Protein AF-A0A7Y6CTN1-F1 (afdb_monomer_lite)

Radius of gyration: 23.92 Å; chains: 1; bounding box: 42×38×55 Å

pLDDT: mean 74.75, std 12.83, range [43.69, 93.44]

Foldseek 3Di:
DDDDPPPPDPDDDPVRVCCVVPNDDDVDDDDDDDDPDPPDQPPPVVDPVSVVVVVVVVVLVVDPPRDPPVPDDD

Structure (mmCIF, N/CA/C/O backbone):
data_AF-A0A7Y6CTN1-F1
#
_entry.id   AF-A0A7Y6CTN1-F1
#
loop_
_atom_site.group_PDB
_atom_site.id
_atom_site.type_symbol
_atom_site.label_atom_id
_atom_site.label_alt_id
_atom_site.label_comp_id
_atom_site.label_asym_id
_atom_site.label_entity_id
_atom_site.label_seq_id
_atom_site.pdbx_PDB_ins_code
_atom_site.Cartn_x
_atom_site.Cartn_y
_atom_site.Cartn_z
_atom_site.occupancy
_atom_site.B_iso_or_equiv
_atom_site.auth_seq_id
_atom_site.auth_comp_id
_atom_site.auth_asym_id
_atom_site.auth_atom_id
_atom_site.pdbx_PDB_model_num
ATOM 1 N N . MET A 1 1 ? -24.741 -26.678 -29.811 1.00 44.19 1 MET A N 1
ATOM 2 C CA . MET A 1 1 ? -23.820 -25.529 -29.980 1.00 44.19 1 MET A CA 1
ATOM 3 C C . MET A 1 1 ? -22.470 -25.890 -29.368 1.00 44.19 1 MET A C 1
ATOM 5 O O . MET A 1 1 ? -22.443 -26.261 -28.203 1.00 44.19 1 MET A O 1
ATOM 9 N N . ARG A 1 2 ? -21.368 -25.891 -30.134 1.00 53.53 2 ARG A N 1
ATOM 10 C CA . ARG A 1 2 ? -20.029 -26.230 -29.611 1.00 53.53 2 ARG A CA 1
ATOM 11 C C . ARG A 1 2 ? -19.368 -24.964 -29.066 1.00 53.53 2 ARG A C 1
ATOM 13 O O . ARG A 1 2 ? -19.120 -24.037 -29.830 1.00 53.53 2 ARG A O 1
ATOM 20 N N . LEU A 1 3 ? -19.094 -24.925 -27.762 1.00 64.19 3 LEU A N 1
ATOM 21 C CA . LEU A 1 3 ? -18.329 -23.849 -27.135 1.00 64.19 3 LEU A CA 1
ATOM 22 C C . LEU A 1 3 ? -16.924 -23.857 -27.756 1.00 64.19 3 LEU A C 1
ATOM 24 O O . LEU A 1 3 ? -16.172 -24.819 -27.593 1.00 64.19 3 LEU A O 1
ATOM 28 N N . ARG A 1 4 ? -16.600 -22.823 -28.538 1.00 63.28 4 ARG A N 1
ATOM 29 C CA . ARG A 1 4 ? -15.272 -22.627 -29.126 1.00 63.28 4 ARG A CA 1
ATOM 30 C C . ARG A 1 4 ? -14.270 -22.648 -27.972 1.00 63.28 4 ARG A C 1
ATOM 32 O O . ARG A 1 4 ? -14.285 -21.741 -27.141 1.00 63.28 4 ARG A O 1
ATOM 39 N N . ARG A 1 5 ? -13.450 -23.705 -27.874 1.00 64.50 5 ARG A N 1
ATOM 40 C CA . ARG A 1 5 ? -12.349 -23.759 -26.903 1.00 64.50 5 ARG A CA 1
ATOM 41 C C . ARG A 1 5 ? -11.526 -22.504 -27.142 1.00 64.50 5 ARG A C 1
ATOM 43 O O . ARG A 1 5 ? -11.002 -22.325 -28.240 1.00 64.50 5 ARG A O 1
ATOM 50 N N . ARG A 1 6 ? -11.477 -21.610 -26.152 1.00 65.06 6 ARG A N 1
ATOM 51 C CA . ARG 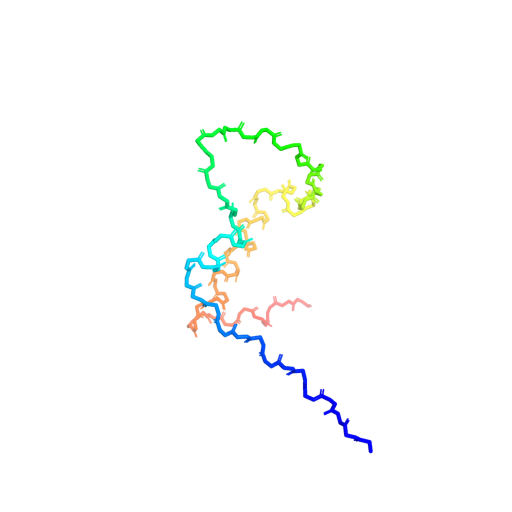A 1 6 ? -10.499 -20.524 -26.152 1.00 65.06 6 ARG A CA 1
ATOM 52 C C . ARG A 1 6 ? -9.159 -21.235 -26.259 1.00 65.06 6 ARG A C 1
ATOM 54 O O . ARG A 1 6 ? -8.861 -22.063 -25.403 1.00 65.06 6 ARG A O 1
ATOM 61 N N . SER A 1 7 ? -8.440 -21.026 -27.356 1.00 67.00 7 SER A N 1
ATOM 62 C CA . SER A 1 7 ? -7.072 -21.510 -27.498 1.00 67.00 7 SER A CA 1
ATOM 63 C C . SER A 1 7 ? -6.339 -21.115 -26.221 1.00 67.00 7 SER A C 1
ATOM 65 O O . SER A 1 7 ? -6.285 -19.922 -25.912 1.00 67.00 7 SER A O 1
ATOM 67 N N . ALA A 1 8 ? -5.898 -22.103 -25.437 1.00 68.00 8 ALA A N 1
ATOM 68 C CA . ALA A 1 8 ? -5.089 -21.832 -24.262 1.00 68.00 8 ALA A CA 1
ATOM 69 C C . ALA A 1 8 ? -3.917 -20.975 -24.739 1.00 68.00 8 ALA A C 1
ATOM 71 O O . ALA A 1 8 ? -3.263 -21.323 -25.725 1.00 68.00 8 ALA A O 1
ATOM 72 N N . LEU A 1 9 ? -3.736 -19.806 -24.124 1.00 71.31 9 LEU A N 1
ATOM 73 C CA . LEU A 1 9 ? -2.572 -18.983 -24.416 1.00 71.31 9 LEU A CA 1
ATOM 74 C C . LEU A 1 9 ? -1.345 -19.859 -24.167 1.00 71.31 9 LEU A C 1
ATOM 76 O O . LEU A 1 9 ? -1.302 -20.571 -23.161 1.00 71.31 9 LEU A O 1
ATOM 80 N N . ALA A 1 10 ? -0.401 -19.856 -25.109 1.00 79.69 10 ALA A N 1
ATOM 81 C CA . ALA A 1 10 ? 0.844 -20.582 -24.923 1.00 79.69 10 ALA A CA 1
ATOM 82 C C . ALA A 1 10 ? 1.474 -20.147 -23.587 1.00 79.69 10 ALA A C 1
ATOM 84 O O . ALA A 1 10 ? 1.416 -18.951 -23.267 1.00 79.69 10 ALA A O 1
ATOM 85 N N . PRO A 1 11 ? 2.019 -21.088 -22.793 1.00 82.38 11 PRO A N 1
ATOM 86 C CA . PRO A 1 11 ? 2.727 -20.729 -21.575 1.00 82.38 11 PRO A CA 1
ATOM 87 C C . PRO A 1 11 ? 3.850 -19.752 -21.936 1.00 82.38 11 PRO A C 1
ATOM 89 O O . PRO A 1 11 ? 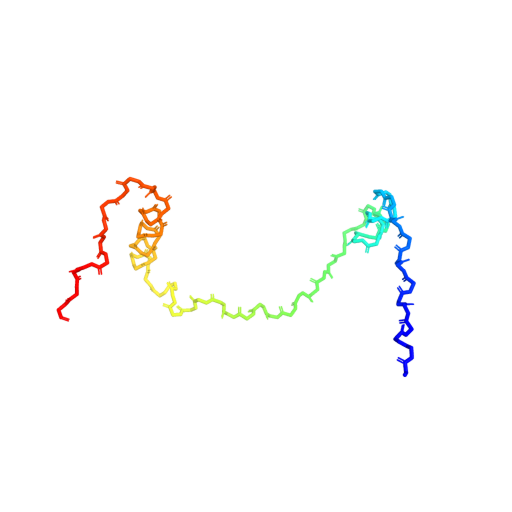4.583 -19.968 -22.899 1.00 82.38 11 PRO A O 1
ATOM 92 N N . LEU A 1 12 ? 3.922 -18.647 -21.200 1.00 86.31 12 LEU A N 1
ATOM 93 C CA . LEU A 1 12 ? 4.982 -17.655 -21.352 1.00 86.31 12 LEU A CA 1
ATOM 94 C C . LEU A 1 12 ? 6.160 -18.098 -20.496 1.00 86.31 12 LEU A C 1
ATOM 96 O O . LEU A 1 12 ? 5.959 -18.515 -19.353 1.00 86.31 12 LEU A O 1
ATOM 100 N N . ASP A 1 13 ? 7.366 -17.995 -21.041 1.00 91.69 13 ASP A N 1
ATOM 101 C CA . ASP A 1 13 ? 8.568 -18.099 -20.228 1.00 91.69 13 ASP A CA 1
ATOM 102 C C . ASP A 1 13 ? 8.736 -16.851 -19.344 1.00 91.69 13 ASP A C 1
ATOM 104 O O . ASP A 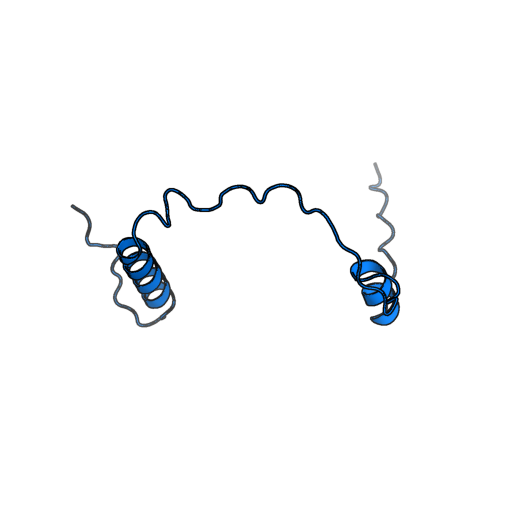1 13 ? 8.032 -15.842 -19.481 1.00 91.69 13 ASP A O 1
ATOM 108 N N . GLU A 1 14 ? 9.659 -16.943 -18.389 1.00 89.31 14 GLU A N 1
ATOM 109 C CA . GLU A 1 14 ? 9.913 -15.870 -17.430 1.00 89.31 14 GLU A CA 1
ATOM 110 C C . GLU A 1 14 ? 10.347 -14.575 -18.127 1.00 89.31 14 GLU A C 1
ATOM 112 O O . GLU A 1 14 ? 9.874 -13.499 -17.765 1.00 89.31 14 GLU A O 1
ATOM 117 N N . ALA A 1 15 ? 11.169 -14.671 -19.176 1.00 88.44 15 ALA A N 1
ATOM 118 C CA . ALA A 1 15 ? 11.635 -13.517 -19.937 1.00 88.44 15 ALA A CA 1
ATOM 119 C C . ALA A 1 15 ? 10.474 -12.773 -20.623 1.00 88.44 15 ALA A C 1
ATOM 121 O O . ALA A 1 15 ? 10.359 -11.548 -20.510 1.00 88.44 15 ALA A O 1
ATOM 122 N N . ALA A 1 16 ? 9.566 -13.498 -21.281 1.00 86.69 16 ALA A N 1
ATOM 123 C CA . ALA A 1 16 ? 8.393 -12.924 -21.931 1.00 86.69 16 ALA A CA 1
ATOM 124 C C . ALA A 1 16 ? 7.387 -12.361 -20.918 1.00 86.69 16 ALA A C 1
ATOM 126 O O . ALA A 1 16 ? 6.747 -11.339 -21.184 1.00 86.69 16 ALA A O 1
ATOM 127 N N . ALA A 1 17 ? 7.239 -12.998 -19.754 1.00 88.62 17 ALA A N 1
ATOM 128 C CA . ALA A 1 17 ? 6.422 -12.474 -18.664 1.00 88.62 17 ALA A CA 1
ATOM 129 C C . ALA A 1 17 ? 7.014 -11.174 -18.089 1.00 88.62 17 ALA A C 1
ATOM 131 O O . ALA A 1 17 ? 6.291 -10.188 -17.929 1.00 88.62 17 ALA A O 1
ATOM 132 N N . TYR A 1 18 ? 8.328 -11.144 -17.850 1.00 86.00 18 TYR A N 1
ATOM 133 C CA . TYR A 1 18 ? 9.046 -9.984 -17.326 1.00 86.00 18 TYR A CA 1
ATOM 134 C C . TYR A 1 18 ? 8.921 -8.774 -18.259 1.00 86.00 18 TYR A C 1
ATOM 136 O O . TYR A 1 18 ? 8.493 -7.703 -17.822 1.00 86.00 18 TYR A O 1
ATOM 144 N N . ALA A 1 19 ? 9.179 -8.961 -19.558 1.00 87.31 19 ALA A N 1
ATOM 145 C CA . ALA A 1 19 ? 9.057 -7.906 -20.563 1.00 87.31 19 ALA A CA 1
ATOM 146 C C . ALA A 1 19 ? 7.623 -7.357 -20.677 1.00 87.31 19 ALA A C 1
ATOM 148 O O . ALA A 1 19 ? 7.428 -6.162 -20.881 1.00 87.31 19 ALA A O 1
ATOM 149 N N . ARG A 1 20 ? 6.597 -8.202 -20.499 1.00 83.81 20 ARG A N 1
ATOM 150 C CA . ARG A 1 20 ? 5.191 -7.758 -20.496 1.00 83.81 20 ARG A CA 1
ATOM 151 C C . ARG A 1 20 ? 4.825 -6.917 -19.277 1.00 83.81 20 ARG A C 1
ATOM 153 O O . ARG A 1 20 ? 4.090 -5.945 -19.423 1.00 83.81 20 ARG A O 1
ATOM 160 N N . CYS A 1 21 ? 5.280 -7.310 -18.090 1.00 83.56 21 CYS A N 1
ATOM 161 C CA . CYS A 1 21 ? 4.914 -6.648 -16.836 1.00 83.56 21 CYS A CA 1
ATOM 162 C C . CYS A 1 21 ? 5.715 -5.369 -16.581 1.00 83.56 21 CYS A C 1
ATOM 164 O O . CYS A 1 21 ? 5.191 -4.424 -15.992 1.00 83.56 21 CYS A O 1
ATOM 166 N N . HIS A 1 22 ? 6.978 -5.345 -17.003 1.00 81.69 22 HIS A N 1
ATOM 167 C CA . HIS A 1 22 ? 7.916 -4.281 -16.654 1.00 81.69 22 HIS A CA 1
ATOM 168 C C . HIS A 1 22 ? 8.407 -3.477 -17.864 1.00 81.69 22 HIS A C 1
ATOM 170 O O . HIS A 1 22 ? 8.912 -2.372 -17.676 1.00 81.69 22 HIS A O 1
ATOM 176 N N . GLY A 1 23 ? 8.190 -3.970 -19.089 1.00 78.44 23 GLY A N 1
ATOM 177 C CA . GLY A 1 23 ? 8.756 -3.379 -20.299 1.00 78.44 23 GLY A CA 1
ATOM 178 C C . GLY A 1 23 ? 10.259 -3.622 -20.409 1.00 78.44 23 GLY A C 1
ATOM 179 O O . GLY A 1 23 ? 10.847 -4.356 -19.613 1.00 78.44 23 GLY A O 1
ATOM 180 N N . ASP A 1 24 ? 10.875 -2.997 -21.408 1.00 73.69 24 ASP A N 1
ATOM 181 C CA . ASP A 1 24 ? 12.330 -2.909 -21.485 1.00 73.69 24 ASP A CA 1
ATOM 182 C C . ASP A 1 24 ? 12.822 -1.868 -20.469 1.00 73.69 24 ASP A C 1
ATOM 184 O O . ASP A 1 24 ? 12.187 -0.820 -20.292 1.00 73.69 24 ASP A O 1
ATOM 188 N N . ARG A 1 25 ? 13.908 -2.172 -19.754 1.00 67.56 25 ARG A N 1
ATOM 189 C CA . ARG A 1 25 ? 14.455 -1.269 -18.735 1.00 67.56 25 ARG A CA 1
ATOM 190 C C . ARG A 1 25 ? 15.450 -0.330 -19.407 1.00 67.56 25 ARG A C 1
ATOM 192 O O . ARG A 1 25 ? 16.618 -0.667 -19.577 1.00 67.56 25 ARG A O 1
ATOM 199 N N . ASP A 1 26 ? 14.987 0.861 -19.757 1.00 71.38 26 ASP A N 1
ATOM 200 C CA . ASP A 1 26 ? 15.872 2.003 -19.920 1.00 71.38 26 ASP A CA 1
ATOM 201 C C . ASP A 1 26 ? 16.464 2.384 -18.546 1.00 71.38 26 ASP A C 1
ATOM 203 O O . ASP A 1 26 ? 15.801 2.269 -17.515 1.00 71.38 26 ASP A O 1
ATOM 207 N N . ASN A 1 27 ? 17.728 2.827 -18.498 1.00 72.81 27 ASN A N 1
ATOM 208 C CA . ASN A 1 27 ? 18.315 3.392 -17.265 1.00 72.81 27 ASN A CA 1
ATOM 209 C C . ASN A 1 27 ? 17.709 4.766 -16.911 1.00 72.81 27 ASN A C 1
ATOM 211 O O . ASN A 1 27 ? 18.113 5.403 -15.937 1.00 72.81 27 ASN A O 1
ATOM 215 N N . ASP A 1 28 ? 16.742 5.220 -17.702 1.00 78.00 28 ASP A N 1
ATOM 216 C CA . ASP A 1 28 ? 16.143 6.533 -17.611 1.00 78.00 28 ASP A CA 1
ATOM 217 C C . ASP A 1 28 ? 14.997 6.553 -16.592 1.00 78.00 28 ASP A C 1
ATOM 219 O O . ASP A 1 28 ? 14.096 5.711 -16.569 1.00 78.00 28 ASP A O 1
ATOM 223 N N . VAL A 1 29 ? 15.005 7.566 -15.727 1.00 74.19 29 VAL A N 1
ATOM 224 C CA . VAL A 1 29 ? 13.947 7.772 -14.734 1.00 74.19 29 VAL A CA 1
ATOM 225 C C . VAL A 1 29 ? 12.764 8.475 -15.396 1.00 74.19 29 VAL A C 1
ATOM 227 O O . VAL A 1 29 ? 12.853 9.637 -15.793 1.00 74.19 29 VAL A O 1
ATOM 230 N N . ARG A 1 30 ? 11.613 7.800 -15.464 1.00 74.62 30 ARG A N 1
ATOM 231 C CA . ARG A 1 30 ? 10.356 8.393 -15.943 1.00 74.62 30 ARG A CA 1
ATOM 232 C C . ARG A 1 30 ? 9.546 8.971 -14.785 1.00 74.62 30 ARG A C 1
ATOM 234 O O . ARG A 1 30 ? 9.113 8.246 -13.891 1.00 74.62 30 ARG A O 1
ATOM 241 N N . ILE A 1 31 ? 9.279 10.277 -14.825 1.00 81.25 31 ILE A N 1
ATOM 242 C CA . ILE A 1 31 ? 8.371 10.932 -13.873 1.00 81.25 31 ILE A CA 1
ATOM 243 C C . ILE A 1 31 ? 6.929 10.658 -14.310 1.00 81.25 31 ILE A C 1
ATOM 245 O O . ILE A 1 31 ? 6.412 11.285 -15.235 1.00 81.25 31 ILE A O 1
ATOM 249 N N . VAL A 1 32 ? 6.263 9.720 -13.637 1.00 79.00 32 VAL A N 1
ATOM 250 C CA . VAL A 1 32 ? 4.850 9.406 -13.881 1.00 79.00 32 VAL A CA 1
ATOM 251 C C . VAL A 1 32 ? 3.980 10.204 -12.914 1.00 79.00 32 VAL A C 1
ATOM 253 O O . VAL A 1 32 ? 4.050 10.016 -11.699 1.00 79.00 32 VAL A O 1
ATOM 256 N N . LYS A 1 33 ? 3.117 11.077 -13.448 1.00 81.44 33 LYS A N 1
ATOM 257 C CA . LYS A 1 33 ? 2.053 11.705 -12.654 1.00 81.44 33 LYS A CA 1
ATOM 258 C C . LYS A 1 33 ? 0.983 10.659 -12.364 1.00 81.44 33 LYS A C 1
ATOM 260 O O . LYS A 1 33 ? 0.134 10.386 -13.211 1.00 81.44 33 LYS A O 1
ATOM 265 N N . LEU A 1 34 ? 1.031 10.064 -11.173 1.00 78.81 34 LEU A N 1
ATOM 266 C CA . LEU A 1 34 ? -0.089 9.261 -10.701 1.00 78.81 34 LEU A CA 1
ATOM 267 C C . LEU A 1 34 ? -1.313 10.164 -10.489 1.00 78.81 34 LEU A C 1
ATOM 269 O O . LEU A 1 34 ? -1.164 11.276 -9.972 1.00 78.81 34 LEU A O 1
ATOM 273 N N . PRO A 1 35 ? -2.523 9.695 -10.846 1.00 80.00 35 PRO A N 1
ATOM 274 C CA . PRO A 1 35 ? -3.738 10.374 -10.428 1.00 80.00 35 PRO A CA 1
ATOM 275 C C . PRO A 1 35 ? -3.761 10.462 -8.894 1.00 80.00 35 PRO A C 1
ATOM 277 O O . PRO A 1 35 ? -3.187 9.582 -8.236 1.00 80.00 35 PRO A O 1
ATOM 280 N N . PRO A 1 36 ? -4.422 11.484 -8.318 1.00 81.56 36 PRO A N 1
ATOM 281 C CA . PRO A 1 36 ? -4.581 11.601 -6.875 1.00 81.56 36 PRO A CA 1
ATOM 282 C C . PRO A 1 36 ? -5.022 10.253 -6.312 1.00 81.56 36 PRO A C 1
ATOM 284 O O . PRO A 1 36 ? -6.053 9.705 -6.720 1.00 81.56 36 PRO A O 1
ATOM 287 N N . ARG A 1 37 ? -4.198 9.662 -5.437 1.00 71.25 37 ARG A N 1
ATOM 288 C CA . ARG A 1 37 ? -4.582 8.415 -4.775 1.00 71.25 37 ARG A CA 1
ATOM 289 C C . ARG A 1 37 ? -5.867 8.735 -4.033 1.00 71.25 37 ARG A C 1
ATOM 291 O O . ARG A 1 37 ? -5.887 9.688 -3.261 1.00 71.25 37 ARG A O 1
ATOM 298 N N . ARG A 1 38 ? -6.930 7.964 -4.295 1.00 76.19 38 ARG A N 1
ATOM 299 C CA . ARG A 1 38 ? -8.157 8.065 -3.498 1.00 76.19 38 ARG A CA 1
ATOM 300 C C . ARG A 1 38 ? -7.741 8.081 -2.026 1.00 76.19 38 ARG A C 1
ATOM 302 O O . ARG A 1 38 ? -6.941 7.198 -1.683 1.00 76.19 38 ARG A O 1
ATOM 309 N N . PRO A 1 39 ? -8.221 9.034 -1.209 1.00 70.25 39 PRO A N 1
ATOM 310 C CA . PRO A 1 39 ? -7.997 8.984 0.223 1.00 70.25 39 PRO A CA 1
ATOM 311 C C . PRO A 1 39 ? -8.539 7.639 0.683 1.00 70.25 39 PRO A C 1
ATOM 313 O O . PRO A 1 39 ? -9.734 7.358 0.615 1.00 70.25 39 PRO A O 1
ATOM 316 N N . ARG A 1 40 ? -7.623 6.725 0.985 1.00 67.25 40 ARG A N 1
ATOM 317 C CA . ARG A 1 40 ? -7.994 5.492 1.646 1.00 67.25 40 ARG A CA 1
ATOM 318 C C . ARG A 1 40 ? -7.830 5.820 3.110 1.00 67.25 40 ARG A C 1
ATOM 320 O O . ARG A 1 40 ? -6.738 6.231 3.493 1.00 67.25 40 ARG A O 1
ATOM 327 N N . TYR A 1 41 ? -8.893 5.595 3.873 1.00 66.25 41 TYR A N 1
ATOM 328 C CA . TYR A 1 41 ? -8.823 5.562 5.328 1.00 66.25 41 TYR A CA 1
ATOM 329 C C . TYR A 1 41 ? -8.715 6.937 6.003 1.00 66.25 41 TYR A C 1
ATOM 331 O O . TYR A 1 41 ? -8.058 7.020 7.027 1.00 66.25 41 TYR A O 1
ATOM 339 N N . GLU A 1 42 ? -9.353 8.001 5.494 1.00 64.31 42 GLU A N 1
ATOM 340 C CA . GLU A 1 42 ? -9.494 9.230 6.307 1.00 64.31 42 GLU A CA 1
ATOM 341 C C . GLU A 1 42 ? -10.203 8.904 7.631 1.00 64.31 42 GLU A C 1
ATOM 343 O O . GLU A 1 42 ? -9.648 9.157 8.695 1.00 64.31 42 GLU A O 1
ATOM 348 N N . ASP A 1 43 ? -11.330 8.189 7.566 1.00 65.12 43 ASP A N 1
ATOM 349 C CA . ASP A 1 43 ? -12.084 7.777 8.758 1.00 65.12 43 ASP A CA 1
ATOM 350 C C . ASP A 1 43 ? -11.316 6.749 9.612 1.00 65.12 43 ASP A C 1
ATOM 352 O O . ASP A 1 43 ? -11.225 6.876 10.825 1.00 65.12 43 ASP A O 1
ATOM 356 N N . VAL A 1 44 ? -10.687 5.749 8.980 1.00 60.06 44 VAL A N 1
ATOM 357 C CA . VAL A 1 44 ? -10.0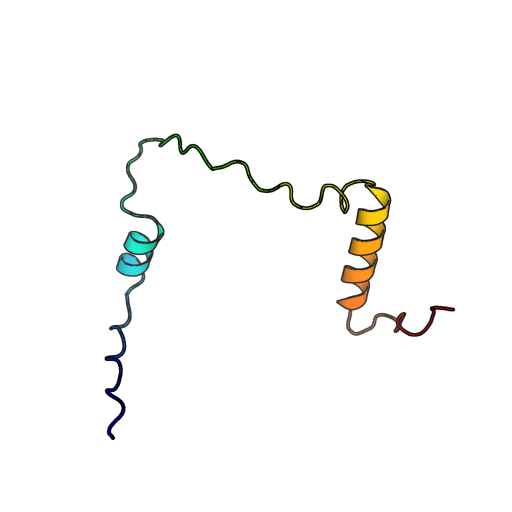11 4.642 9.695 1.00 60.06 44 VAL A CA 1
ATOM 358 C C . VAL A 1 44 ? -8.661 5.068 10.291 1.00 60.06 44 VAL A C 1
ATOM 360 O O . VAL A 1 44 ? -8.221 4.486 11.273 1.00 60.06 44 VAL A O 1
ATOM 363 N N . LEU A 1 45 ? -7.996 6.086 9.732 1.00 63.59 45 LEU A N 1
ATOM 364 C CA . LEU A 1 45 ? -6.771 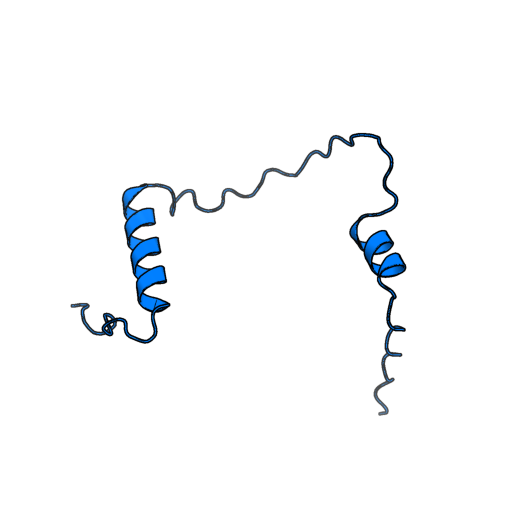6.670 10.294 1.00 63.59 45 LEU A CA 1
ATOM 365 C C . LEU A 1 45 ? -7.057 7.892 11.185 1.00 63.59 45 LEU A C 1
ATOM 367 O O . LEU A 1 45 ? -6.114 8.587 11.565 1.00 63.59 45 LEU A O 1
ATOM 371 N N . THR A 1 46 ? -8.327 8.184 11.502 1.00 68.19 46 THR A N 1
ATOM 372 C CA . THR A 1 46 ? -8.702 9.378 12.280 1.00 68.19 46 THR A CA 1
ATOM 373 C C . THR A 1 46 ? -8.090 9.347 13.680 1.00 68.19 46 THR A C 1
ATOM 375 O O . THR A 1 46 ? -7.687 10.392 14.195 1.00 68.19 46 THR A O 1
ATOM 378 N N . THR A 1 47 ? -7.945 8.159 14.280 1.00 79.62 47 THR A N 1
ATOM 379 C CA . THR A 1 47 ? -7.231 7.996 15.548 1.00 79.62 47 THR A CA 1
ATOM 380 C C . THR A 1 47 ? -6.235 6.838 15.475 1.00 79.62 47 THR A C 1
ATOM 382 O O . THR A 1 47 ? -6.547 5.734 15.037 1.00 79.62 47 THR A O 1
ATOM 385 N N . GLY A 1 48 ? -4.990 7.091 15.891 1.00 84.12 48 GLY A N 1
ATOM 386 C CA . GLY A 1 48 ? -3.943 6.063 15.899 1.00 84.12 48 GLY A CA 1
ATOM 387 C C . GLY A 1 48 ? -4.217 4.919 16.880 1.00 84.12 48 GLY A C 1
ATOM 388 O O . GLY A 1 48 ? -3.716 3.817 16.683 1.00 84.12 48 GLY A O 1
ATOM 389 N N . GLU A 1 49 ? -5.027 5.177 17.907 1.00 89.38 49 GLU A N 1
ATOM 390 C CA . GLU A 1 49 ? -5.382 4.186 18.922 1.00 89.38 49 GLU A CA 1
ATOM 391 C C . GLU A 1 49 ? -6.395 3.165 18.397 1.00 89.38 49 GLU A C 1
ATOM 393 O O . GLU A 1 49 ? -6.188 1.965 18.543 1.00 89.38 49 GLU A O 1
ATOM 398 N N . GLU A 1 50 ? -7.417 3.614 17.668 1.00 85.06 50 GLU A N 1
ATOM 399 C CA . GLU A 1 50 ? -8.383 2.718 17.022 1.00 85.06 50 GLU A CA 1
ATOM 400 C C . GLU A 1 50 ? -7.701 1.793 15.999 1.00 85.06 50 GLU A C 1
ATOM 402 O O . GLU A 1 50 ? -8.014 0.606 15.900 1.00 85.06 50 GLU A O 1
ATOM 407 N N . LEU A 1 51 ? -6.687 2.297 15.285 1.00 86.62 51 LEU A N 1
ATOM 408 C CA . LEU A 1 51 ? -5.849 1.466 14.417 1.00 86.62 51 LEU A CA 1
ATOM 409 C C . LEU A 1 51 ? -5.072 0.397 15.183 1.00 86.62 51 LEU A C 1
ATOM 411 O O . LEU A 1 51 ? -4.944 -0.723 14.683 1.00 86.62 51 LEU A O 1
ATOM 415 N N . ARG A 1 52 ? -4.519 0.748 16.352 1.00 89.94 52 ARG A N 1
ATOM 416 C CA . ARG A 1 52 ? -3.774 -0.184 17.206 1.00 89.94 52 ARG A CA 1
ATOM 417 C C . ARG A 1 52 ? -4.691 -1.320 17.650 1.00 89.94 52 ARG A C 1
ATOM 419 O O . ARG A 1 52 ? -4.353 -2.480 17.431 1.00 89.94 52 ARG A O 1
ATOM 426 N N . GLU A 1 53 ? -5.871 -0.986 18.165 1.00 91.12 53 GLU A N 1
ATOM 427 C CA . GLU A 1 53 ? -6.863 -1.957 18.639 1.00 91.12 53 GLU A CA 1
ATOM 428 C C . GLU A 1 53 ? -7.343 -2.899 17.525 1.00 91.12 53 GLU A C 1
ATOM 430 O O . GLU A 1 53 ? -7.337 -4.119 17.693 1.00 91.12 53 GLU A O 1
ATOM 435 N N . LEU A 1 54 ? -7.712 -2.365 16.353 1.00 88.31 54 LEU A N 1
ATOM 436 C CA . LEU A 1 54 ? -8.156 -3.184 15.216 1.00 88.31 54 LEU A CA 1
ATOM 437 C C . LEU A 1 54 ? -7.044 -4.096 14.681 1.00 88.31 54 LEU A C 1
ATOM 439 O O . LEU A 1 54 ? -7.313 -5.194 14.183 1.00 88.31 54 LEU A O 1
ATOM 443 N N . PHE A 1 55 ? -5.793 -3.641 14.746 1.00 89.75 55 PHE A N 1
ATOM 444 C CA . PHE A 1 55 ? -4.648 -4.446 14.346 1.00 89.75 55 PHE A CA 1
ATOM 445 C C . PHE A 1 55 ? -4.393 -5.592 15.328 1.00 89.75 55 PHE A C 1
ATOM 447 O O . PHE A 1 55 ? -4.208 -6.724 14.881 1.00 89.75 55 PHE A O 1
ATOM 454 N N . GLU A 1 56 ? -4.450 -5.322 16.634 1.00 93.44 56 GLU A N 1
ATOM 455 C CA . GLU A 1 56 ? -4.336 -6.330 17.696 1.00 93.44 56 GLU A CA 1
ATOM 456 C C . GLU A 1 56 ? -5.421 -7.404 17.551 1.00 93.44 56 GLU A C 1
ATOM 458 O O . GLU A 1 56 ? -5.092 -8.579 17.407 1.00 93.44 56 GLU A O 1
ATOM 463 N N . GLN A 1 57 ? -6.687 -7.008 17.380 1.00 91.75 57 GLN A N 1
ATOM 464 C CA . GLN A 1 57 ? -7.796 -7.942 17.128 1.00 91.75 57 GLN A CA 1
ATOM 465 C C . GLN A 1 57 ? -7.545 -8.857 15.919 1.00 91.75 57 GLN A C 1
ATOM 467 O O . GLN A 1 57 ? -7.910 -10.033 15.913 1.00 91.75 57 GLN A O 1
ATOM 472 N N . ARG A 1 58 ? -6.930 -8.322 14.858 1.00 91.88 58 ARG A N 1
ATOM 473 C CA . ARG A 1 58 ? -6.625 -9.087 13.643 1.00 91.88 58 ARG A CA 1
ATOM 474 C C . ARG A 1 58 ? -5.442 -10.038 13.833 1.00 91.88 58 ARG A C 1
ATOM 476 O O . ARG A 1 58 ? -5.396 -11.063 13.149 1.00 91.88 58 ARG A O 1
ATOM 483 N N . LEU A 1 59 ? -4.485 -9.691 14.694 1.00 92.12 59 LEU A N 1
ATOM 484 C CA . LEU A 1 59 ? -3.402 -10.589 15.093 1.00 92.12 59 LEU A CA 1
ATOM 485 C C . LEU A 1 59 ? -3.945 -11.733 15.945 1.00 92.12 59 LEU A C 1
ATOM 487 O O . LEU A 1 59 ? -3.662 -12.884 15.620 1.00 92.12 59 LEU A O 1
ATOM 491 N N . ASP A 1 60 ? -4.787 -11.427 16.929 1.00 88.94 60 ASP A N 1
ATOM 492 C CA . ASP A 1 60 ? -5.412 -12.430 17.792 1.00 88.94 60 ASP A CA 1
ATOM 493 C C . ASP A 1 60 ? -6.263 -13.400 16.965 1.00 88.94 60 ASP A C 1
ATOM 495 O O . ASP A 1 60 ? -6.102 -14.610 17.056 1.00 88.94 60 ASP A O 1
ATOM 499 N N . ALA A 1 61 ? -7.073 -12.895 16.028 1.00 88.81 61 ALA A N 1
ATOM 500 C CA . ALA A 1 61 ? -7.872 -13.737 15.131 1.00 88.81 61 ALA A CA 1
ATOM 501 C C . ALA A 1 61 ? -7.043 -14.642 14.194 1.00 88.81 61 ALA A C 1
ATOM 503 O O . ALA A 1 61 ? -7.591 -15.547 13.559 1.00 88.81 61 ALA A O 1
ATOM 504 N N . ARG A 1 62 ? -5.741 -14.372 14.035 1.00 83.38 62 ARG A N 1
ATOM 505 C CA . ARG A 1 62 ? -4.831 -15.186 13.220 1.00 83.38 62 ARG A CA 1
ATOM 506 C C . ARG A 1 62 ? -4.229 -16.343 14.015 1.00 83.38 62 ARG A C 1
ATOM 508 O O . ARG A 1 62 ? -3.756 -17.294 13.388 1.00 83.38 62 ARG A O 1
ATOM 515 N N . ASP A 1 63 ? -4.218 -16.259 15.340 1.00 78.31 63 ASP A N 1
ATOM 516 C CA . ASP A 1 63 ? -3.652 -17.292 16.195 1.00 78.31 63 ASP A CA 1
ATOM 517 C C . ASP A 1 63 ? -4.676 -18.433 16.369 1.00 78.31 63 ASP A C 1
ATOM 519 O O . ASP A 1 63 ? -5.767 -18.204 16.894 1.00 78.31 63 ASP A O 1
ATOM 523 N N . PRO A 1 64 ? -4.394 -19.667 15.902 1.00 65.25 64 PRO A N 1
ATOM 524 C CA . PRO A 1 64 ? -5.333 -20.788 16.008 1.00 65.25 64 PRO A CA 1
ATOM 525 C C . PRO A 1 64 ? -5.654 -21.192 17.456 1.00 65.25 64 PRO A C 1
ATOM 527 O O . PRO A 1 64 ? -6.585 -21.967 17.670 1.00 65.25 64 PRO A O 1
ATOM 530 N N . GLU A 1 65 ? -4.890 -20.688 18.427 1.00 65.12 65 GLU A N 1
ATOM 531 C CA . GLU A 1 65 ? -5.058 -20.932 19.861 1.00 65.12 65 GLU A CA 1
ATOM 532 C C . GLU A 1 65 ? -5.588 -19.694 20.614 1.00 65.12 65 GLU A C 1
ATOM 534 O O . GLU A 1 65 ? -5.715 -19.718 21.840 1.00 65.12 65 GLU A O 1
ATOM 539 N N . ALA A 1 66 ? -5.938 -18.615 19.895 1.00 61.53 66 ALA A N 1
ATOM 540 C CA . ALA A 1 66 ? -6.536 -17.434 20.504 1.00 61.53 66 ALA A CA 1
ATOM 541 C C . ALA A 1 66 ? -7.915 -17.749 21.110 1.00 61.53 66 ALA A C 1
ATOM 543 O O . ALA A 1 66 ? -8.726 -18.457 20.499 1.00 61.53 66 ALA A O 1
ATOM 544 N N . PRO A 1 67 ? -8.220 -17.205 22.301 1.00 59.03 67 PRO A N 1
ATOM 545 C CA . PRO A 1 67 ? -9.539 -17.340 22.889 1.00 59.03 67 PRO A CA 1
ATOM 546 C C . PRO A 1 67 ? -10.589 -16.696 21.976 1.00 59.03 67 PRO A C 1
ATOM 548 O O . PRO A 1 67 ? -10.425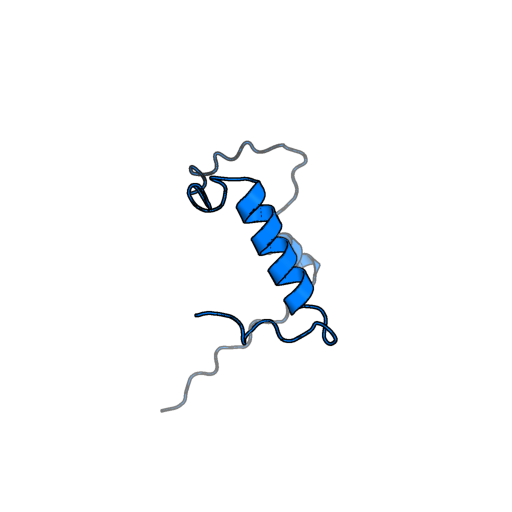 -15.581 21.491 1.00 59.03 67 PRO A O 1
ATOM 551 N N . ASP A 1 68 ? -11.685 -17.417 21.737 1.00 58.72 68 ASP A N 1
ATOM 552 C CA . ASP A 1 68 ? -12.800 -16.948 20.916 1.00 58.72 68 ASP A CA 1
ATOM 553 C C . ASP A 1 68 ? -13.469 -15.721 21.563 1.00 58.72 68 ASP A C 1
ATOM 555 O O . ASP A 1 68 ? -14.341 -15.831 22.428 1.00 58.72 68 ASP A O 1
ATOM 559 N N . HIS A 1 69 ? -13.039 -14.526 21.157 1.00 55.41 69 HIS A N 1
ATOM 560 C CA . HIS A 1 69 ? -13.612 -13.257 21.603 1.00 55.41 69 HIS A CA 1
ATOM 561 C C . HIS A 1 69 ? -14.960 -12.943 20.921 1.00 55.41 69 HIS A C 1
ATOM 563 O O . HIS A 1 69 ? -15.609 -11.960 21.284 1.00 55.41 69 HIS A O 1
ATOM 569 N N . ALA A 1 70 ? -15.451 -13.778 19.988 1.00 55.56 70 ALA A N 1
ATOM 570 C CA . ALA A 1 70 ? -16.696 -13.549 19.240 1.00 55.56 70 ALA A CA 1
ATOM 571 C C . ALA A 1 70 ? -17.989 -13.739 20.067 1.00 55.56 70 ALA A C 1
ATOM 573 O O . ALA A 1 70 ? -19.087 -13.839 19.513 1.00 55.56 70 ALA A O 1
ATOM 574 N N . LYS A 1 71 ? -17.890 -13.786 21.401 1.00 49.69 71 LYS A N 1
ATOM 575 C CA . LYS A 1 71 ? -19.014 -14.023 22.323 1.00 49.69 71 LYS A CA 1
ATOM 576 C C . LYS A 1 71 ? -19.231 -12.924 23.365 1.00 49.69 71 LYS A C 1
ATOM 578 O O . LYS A 1 71 ? -20.047 -13.123 24.259 1.00 49.69 71 LYS A O 1
ATOM 583 N N . ALA A 1 72 ? -18.560 -11.779 23.263 1.00 50.59 72 ALA A N 1
ATOM 584 C CA . ALA A 1 72 ? -18.793 -10.657 24.171 1.00 50.59 72 ALA A CA 1
ATOM 585 C C . ALA A 1 72 ? -19.147 -9.379 23.400 1.00 50.59 72 ALA A C 1
ATOM 587 O O . ALA A 1 72 ? -18.316 -8.503 23.188 1.00 50.59 72 ALA A O 1
ATOM 588 N N . GLY A 1 73 ? -20.411 -9.283 22.997 1.00 43.69 73 GLY A N 1
ATOM 589 C CA . GLY A 1 73 ? -21.087 -8.015 22.726 1.00 43.69 73 GLY A CA 1
ATOM 590 C C . GLY A 1 73 ? -22.419 -8.000 23.493 1.00 43.69 73 GLY A C 1
ATOM 591 O O . GLY A 1 73 ? -22.985 -9.083 23.668 1.00 43.69 73 GLY A O 1
ATOM 592 N N . PRO A 1 74 ? -22.877 -6.842 24.005 1.00 52.47 74 PRO A N 1
ATOM 593 C CA . PRO A 1 74 ? -24.163 -6.716 24.696 1.00 52.47 74 PRO A CA 1
ATOM 594 C C . PRO A 1 74 ? -25.365 -6.998 23.784 1.00 52.47 74 PRO A C 1
ATOM 596 O O . PRO A 1 74 ? -25.268 -6.734 22.563 1.00 52.47 74 PRO A O 1
#

Sequence (74 aa):
MRLRRRSALAPLDEAAAYARCHGDRDNDVRIVKLPPRRPRYEDVLTTGEELRELFEQRLDARDPEAPDHAKAGP

Secondary structure (DSSP, 8-state):
-------PPPPPPHHHHHHHHH----SS-----PPPPP---TTTTS-HHHHHHHHHHHHHTT-TTS---TT---